Protein AF-A0A6J4IRT7-F1 (afdb_monomer_lite)

Secondary structure (DSSP, 8-state):
---PPPPPHHHHHHHHHHTTT---HHHHHHHHHTSPP--GGGG-EEEE------S-TTTTHHHHTTEEEEEEEETTEEEEEEEEE--SSS-EEEEEB-GGG--HHHHHH-HHHHHSHHHHHHHHHHGGGGB-SS--EE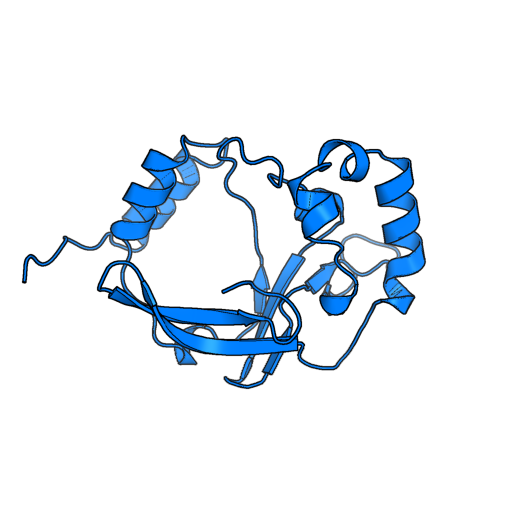EEEEEETTEEEEEEEESSSS--

InterPro domains:
  IPR025568 Domain of unknown function DUF4334 [PF14232] (136-160)
  IPR025951 GXWXG domain [PF14231] (30-85)

Organism: NCBI:txid114050

pLDDT: mean 90.28, std 11.22, range [38.38, 98.38]

Sequence (160 aa):
MTTIPQLSDEAAASWLAEHRSGTAPEEALAFFDGLPTVPAADMLGRWRGSGLPTGSRLDGLLEAYGWYGKEFTGLESVHPLLFRGRGSGRGGEPRPVDPSWIPLGLLRDHSDLARLWPVRTVFGRLRPLLSTNRPAARLRTVEHRGVSTAAMIYDALPII

Radius of gyration: 16.96 Å; chains: 1; bounding box: 43×31×43 Å

Foldseek 3Di:
DDPQAADDPVRLVVVCVVQQVADAPVVVVVSVVRHDFAALVVQAAWDFDADRHHPALCHCLLVLLQWGAWHDNDQAFILGTWGFDDDDDPTDPTFGFACLPPPVVCCRVPVVVSNDPVNSVVCNVCRVVRTDPGGFWGWDFDDDPNDTHIDIGGNNDRGD

Structure (mmCIF, N/CA/C/O backbone):
data_AF-A0A6J4IRT7-F1
#
_entry.id   AF-A0A6J4IRT7-F1
#
loop_
_atom_site.group_PDB
_atom_site.id
_atom_site.type_symbol
_atom_site.label_atom_id
_atom_site.label_alt_id
_atom_site.label_comp_id
_atom_site.label_asym_id
_atom_site.label_entity_id
_atom_site.label_seq_id
_atom_site.pdbx_PDB_ins_code
_atom_site.Cartn_x
_atom_site.Cartn_y
_atom_site.Cartn_z
_atom_site.occupancy
_atom_site.B_iso_or_equiv
_atom_site.auth_seq_id
_atom_site.auth_comp_id
_atom_site.auth_asym_id
_atom_site.auth_atom_id
_atom_site.pdbx_PDB_model_num
ATOM 1 N N . MET A 1 1 ? -20.867 -8.029 21.797 1.00 38.38 1 MET A N 1
ATOM 2 C CA . MET A 1 1 ? -20.273 -7.310 20.652 1.00 38.38 1 MET A CA 1
ATOM 3 C C . MET A 1 1 ? -20.326 -5.834 20.981 1.00 38.38 1 MET A C 1
ATOM 5 O O . MET A 1 1 ? -21.417 -5.289 21.061 1.00 38.38 1 MET A O 1
ATOM 9 N N . THR A 1 2 ? -19.183 -5.229 21.285 1.00 44.62 2 THR A N 1
ATOM 10 C CA . THR A 1 2 ? -19.086 -3.781 21.498 1.00 44.62 2 THR A CA 1
ATOM 11 C C . THR A 1 2 ? -18.912 -3.151 20.124 1.00 44.62 2 THR A C 1
ATOM 13 O O . THR A 1 2 ? -17.882 -3.362 19.490 1.00 44.62 2 THR A O 1
ATOM 16 N N . THR A 1 3 ? -19.933 -2.462 19.621 1.00 54.03 3 THR A N 1
ATOM 17 C CA . THR A 1 3 ? -19.836 -1.719 18.361 1.00 54.03 3 THR A CA 1
ATOM 18 C C . THR A 1 3 ? -18.917 -0.524 18.597 1.00 54.03 3 THR A C 1
ATOM 20 O O . THR A 1 3 ? -19.291 0.402 19.315 1.00 54.03 3 THR A O 1
ATOM 23 N N . ILE A 1 4 ? -17.698 -0.567 18.057 1.00 60.47 4 ILE A N 1
ATOM 24 C CA . ILE A 1 4 ? -16.804 0.594 18.045 1.00 60.47 4 ILE A CA 1
ATOM 25 C C . ILE A 1 4 ? -17.463 1.646 17.140 1.00 60.47 4 ILE A C 1
ATOM 27 O O . ILE A 1 4 ? -17.837 1.307 16.013 1.00 60.47 4 ILE A O 1
ATOM 31 N N . PRO A 1 5 ? -17.687 2.884 17.615 1.00 70.06 5 PRO A N 1
ATOM 32 C CA . PRO A 1 5 ? -18.237 3.938 16.773 1.00 70.06 5 PRO A CA 1
ATOM 33 C C . PRO A 1 5 ? -17.298 4.193 15.590 1.00 70.06 5 PRO A C 1
ATOM 35 O O . PRO A 1 5 ? -16.101 4.402 15.777 1.00 70.06 5 PRO A O 1
ATOM 38 N N . GLN A 1 6 ? -17.853 4.149 14.380 1.00 86.81 6 GLN A N 1
ATOM 39 C CA . GLN A 1 6 ? -17.106 4.364 13.143 1.00 86.81 6 GLN A CA 1
ATOM 40 C C . GLN A 1 6 ? -16.991 5.860 12.841 1.00 86.81 6 GLN A C 1
ATOM 42 O O . GLN A 1 6 ? -17.953 6.615 13.007 1.00 86.81 6 GLN A O 1
ATOM 47 N N . LEU A 1 7 ? -15.817 6.280 12.379 1.00 90.88 7 LEU A N 1
ATOM 48 C CA . LEU A 1 7 ? -15.579 7.630 11.878 1.00 90.88 7 LEU A CA 1
ATOM 49 C C . LEU A 1 7 ? -16.359 7.859 10.577 1.00 90.88 7 LEU A C 1
ATOM 51 O O . LEU A 1 7 ? -16.440 6.975 9.725 1.00 90.88 7 LEU A O 1
ATOM 55 N N . SER A 1 8 ? -16.903 9.066 10.409 1.00 93.81 8 SER A N 1
ATOM 56 C CA . SER A 1 8 ? -17.424 9.509 9.114 1.00 93.81 8 SER A CA 1
ATOM 57 C C . SER A 1 8 ? -16.280 9.824 8.147 1.00 93.81 8 SER A C 1
ATOM 59 O O . SER A 1 8 ? -15.171 10.154 8.574 1.00 93.81 8 SER A O 1
ATOM 61 N N . ASP A 1 9 ? -16.565 9.809 6.844 1.00 92.94 9 ASP A N 1
ATOM 62 C CA . ASP A 1 9 ? -15.588 10.172 5.808 1.00 92.94 9 ASP A CA 1
ATOM 63 C C . ASP A 1 9 ? -15.003 11.579 6.018 1.00 92.94 9 ASP A C 1
ATOM 65 O O . ASP A 1 9 ? -13.811 11.799 5.809 1.00 92.94 9 ASP A O 1
ATOM 69 N N . GLU A 1 10 ? -15.819 12.532 6.477 1.00 96.12 10 GLU A N 1
ATOM 70 C CA . GLU A 1 10 ? -15.386 13.905 6.762 1.00 96.12 10 GLU A CA 1
ATOM 71 C C . GLU A 1 10 ? -14.423 13.968 7.955 1.00 96.12 10 GLU A C 1
ATOM 73 O O . GLU A 1 10 ? -13.380 14.627 7.883 1.00 96.12 10 GLU A O 1
ATOM 78 N N . ALA A 1 11 ? -14.732 13.242 9.033 1.00 96.00 11 ALA A N 1
ATOM 79 C CA . ALA A 1 11 ? -13.859 13.153 10.197 1.00 96.00 11 ALA A CA 1
ATOM 80 C C . ALA A 1 11 ? -12.537 12.462 9.836 1.00 96.00 11 ALA A C 1
ATOM 82 O O . ALA A 1 11 ? -11.464 12.946 10.199 1.00 96.00 11 ALA A O 1
ATOM 83 N N . ALA A 1 12 ? -12.601 11.379 9.056 1.00 95.94 12 ALA A N 1
ATOM 84 C CA . ALA A 1 12 ? -11.423 10.663 8.585 1.00 95.94 12 ALA A CA 1
ATOM 85 C C . ALA A 1 12 ? -10.535 11.532 7.679 1.00 95.94 12 ALA A C 1
ATOM 87 O O . ALA A 1 12 ? -9.312 11.560 7.839 1.00 95.94 12 ALA A O 1
ATOM 88 N N . ALA A 1 13 ? -11.137 12.286 6.755 1.00 95.38 13 ALA A N 1
ATOM 89 C CA . ALA A 1 13 ? -10.415 13.201 5.877 1.00 95.38 13 ALA A CA 1
ATOM 90 C C . ALA A 1 13 ? -9.742 14.344 6.652 1.00 95.38 13 ALA A C 1
ATOM 92 O O . ALA A 1 13 ? -8.597 14.691 6.352 1.00 95.38 13 ALA A O 1
ATOM 93 N N . SER A 1 14 ? -10.431 14.898 7.653 1.00 97.44 14 SER A N 1
ATOM 94 C CA . SER A 1 14 ? -9.910 15.970 8.509 1.00 97.44 14 SER A CA 1
ATOM 95 C C . SER A 1 14 ? -8.726 15.481 9.339 1.00 97.44 14 SER A C 1
ATOM 97 O O . SER A 1 14 ? -7.656 16.087 9.297 1.00 97.44 14 SER A O 1
ATOM 99 N N . TRP A 1 15 ? -8.863 14.314 9.975 1.00 97.69 15 TRP A N 1
ATOM 100 C CA . TRP A 1 15 ? -7.777 13.695 10.732 1.00 97.69 15 TRP A CA 1
ATOM 101 C C . TRP A 1 15 ? -6.543 13.452 9.853 1.00 97.69 15 TRP A C 1
ATOM 103 O O . TRP A 1 15 ? -5.429 13.834 10.213 1.00 97.69 15 TRP A O 1
ATOM 113 N N . LEU A 1 16 ? -6.727 12.902 8.646 1.00 96.31 16 LEU A N 1
ATOM 114 C CA . LEU A 1 16 ? -5.622 12.699 7.705 1.00 96.31 16 LEU A CA 1
ATOM 115 C C . LEU A 1 16 ? -4.967 14.013 7.272 1.00 96.31 16 LEU A C 1
ATOM 117 O O . LEU A 1 16 ? -3.762 14.026 7.028 1.00 96.31 16 LEU A O 1
ATOM 121 N N . ALA A 1 17 ? -5.735 15.096 7.126 1.00 96.00 17 ALA A N 1
ATOM 122 C CA . ALA A 1 17 ? -5.207 16.406 6.762 1.00 96.00 17 ALA A CA 1
ATOM 123 C C . ALA A 1 17 ? -4.314 16.986 7.869 1.00 96.00 17 ALA A C 1
ATOM 125 O O . ALA A 1 17 ? -3.232 17.494 7.567 1.00 96.00 17 ALA A O 1
ATOM 126 N N . GLU A 1 18 ? -4.733 16.852 9.125 1.00 97.44 18 GLU A N 1
ATOM 127 C CA . GLU A 1 18 ? -3.994 17.313 10.305 1.00 97.44 18 GLU A CA 1
ATOM 128 C C . GLU A 1 18 ? -2.699 16.518 10.528 1.00 97.44 18 GLU A C 1
ATOM 130 O O . GLU A 1 18 ? -1.669 17.096 10.868 1.00 97.44 18 GLU A O 1
ATOM 135 N N . HIS A 1 19 ? -2.708 15.213 10.239 1.00 97.31 19 HIS A N 1
ATOM 136 C CA . HIS A 1 19 ? -1.579 14.315 10.511 1.00 97.31 19 HIS A CA 1
ATOM 137 C C . HIS A 1 19 ? -0.657 14.084 9.305 1.00 97.31 19 HIS A C 1
ATOM 139 O O . HIS A 1 19 ? 0.236 13.240 9.367 1.00 97.31 19 HIS A O 1
ATOM 145 N N . ARG A 1 20 ? -0.800 14.826 8.192 1.00 94.06 20 ARG A N 1
ATOM 146 C CA . ARG A 1 20 ? 0.003 14.584 6.967 1.00 94.06 20 ARG A CA 1
ATOM 147 C C . ARG A 1 20 ? 1.517 14.645 7.174 1.00 94.06 20 ARG A C 1
ATOM 149 O O . ARG A 1 20 ? 2.249 14.025 6.404 1.00 94.06 20 ARG A O 1
ATOM 156 N N . SER A 1 21 ? 1.991 15.405 8.160 1.00 94.88 21 SER A N 1
ATOM 157 C CA . SER A 1 21 ? 3.415 15.488 8.510 1.00 94.88 21 SER A CA 1
ATOM 158 C C . SER A 1 21 ? 3.928 14.284 9.304 1.00 94.88 21 SER A C 1
ATOM 160 O O . SER A 1 21 ? 5.140 14.123 9.425 1.00 94.88 21 SER A O 1
ATOM 162 N N . GLY A 1 22 ? 3.030 13.446 9.816 1.00 96.69 22 GLY A N 1
ATOM 163 C CA . GLY A 1 22 ? 3.326 12.247 10.586 1.00 96.69 22 GLY A CA 1
ATOM 164 C C . GLY A 1 22 ? 2.581 12.187 11.917 1.00 96.69 22 GLY A C 1
ATOM 165 O O . GLY A 1 22 ? 2.065 13.190 12.402 1.00 96.69 22 GLY A O 1
ATOM 166 N N . THR A 1 23 ? 2.543 10.991 12.497 1.00 97.88 23 THR A N 1
ATOM 167 C CA . THR A 1 23 ? 1.878 10.659 13.768 1.00 97.88 23 THR A CA 1
ATOM 168 C C . THR A 1 23 ? 2.591 9.471 14.426 1.00 97.88 23 THR A C 1
ATOM 170 O O . THR A 1 23 ? 3.396 8.799 13.779 1.00 97.88 23 THR A O 1
ATOM 173 N N . ALA A 1 24 ? 2.336 9.193 15.703 1.00 97.44 24 ALA A N 1
ATOM 174 C CA . ALA A 1 24 ? 2.860 7.986 16.338 1.00 97.44 24 ALA A CA 1
ATOM 175 C C . ALA A 1 24 ? 2.197 6.718 15.746 1.00 97.44 24 ALA A C 1
ATOM 177 O O . ALA A 1 24 ? 1.018 6.759 15.381 1.00 97.44 24 ALA A O 1
ATOM 178 N N . PRO A 1 25 ? 2.901 5.570 15.663 1.00 97.12 25 PRO A N 1
ATOM 179 C CA . PRO A 1 25 ? 2.316 4.318 15.176 1.00 97.12 25 PRO A CA 1
ATOM 180 C C . PRO A 1 25 ? 1.024 3.916 15.895 1.00 97.12 25 PRO A C 1
ATOM 182 O O . PRO A 1 25 ? 0.083 3.441 15.265 1.00 97.12 25 PRO A O 1
ATOM 185 N N . GLU A 1 26 ? 0.969 4.113 17.210 1.00 96.75 26 GLU A N 1
ATOM 186 C CA . GLU A 1 26 ? -0.177 3.759 18.046 1.00 96.75 26 GLU A CA 1
ATOM 187 C C . GLU A 1 26 ? -1.401 4.613 17.709 1.00 96.75 26 GLU A C 1
ATOM 189 O O . GLU A 1 26 ? -2.522 4.110 17.679 1.00 96.75 26 GLU A O 1
ATOM 194 N N . GLU A 1 27 ? -1.182 5.890 17.403 1.00 97.31 27 GLU A N 1
ATOM 195 C CA . GLU A 1 27 ? -2.232 6.833 17.032 1.00 97.31 27 GLU A CA 1
ATOM 196 C C . GLU A 1 27 ? -2.754 6.554 15.612 1.00 97.31 27 GLU A C 1
ATOM 198 O O . GLU A 1 27 ? -3.965 6.513 15.400 1.00 97.31 27 GLU A O 1
ATOM 203 N N . ALA A 1 28 ? -1.866 6.230 14.663 1.00 97.12 28 ALA A N 1
ATOM 204 C CA . ALA A 1 28 ? -2.263 5.767 13.331 1.00 97.12 28 ALA A CA 1
ATOM 205 C C . ALA A 1 28 ? -3.095 4.475 13.380 1.00 97.12 28 ALA A C 1
ATOM 207 O O . ALA A 1 28 ? -4.066 4.333 12.635 1.00 97.12 28 ALA A O 1
ATOM 208 N N . LEU A 1 29 ? -2.728 3.531 14.253 1.00 95.56 29 LEU A N 1
ATOM 209 C CA . LEU A 1 29 ? -3.479 2.289 14.439 1.00 95.56 29 LEU A CA 1
ATOM 210 C C . LEU A 1 29 ? -4.833 2.535 15.112 1.00 95.56 29 LEU A C 1
ATOM 212 O O . LEU A 1 29 ? -5.823 1.960 14.674 1.00 95.56 29 LEU A O 1
ATOM 216 N N . ALA A 1 30 ? -4.899 3.407 16.121 1.00 95.56 30 ALA A N 1
ATOM 217 C CA . ALA A 1 30 ? -6.164 3.779 16.754 1.00 95.56 30 ALA A CA 1
ATOM 218 C C . ALA A 1 30 ? -7.118 4.465 15.762 1.00 95.56 30 ALA A C 1
ATOM 220 O O . ALA A 1 30 ? -8.312 4.172 15.751 1.00 95.56 30 ALA A O 1
ATOM 221 N N . PHE A 1 31 ? -6.586 5.330 14.893 1.00 96.50 31 PHE A N 1
ATOM 222 C CA . PHE A 1 31 ? -7.340 5.916 13.788 1.00 96.50 31 PHE A CA 1
ATOM 223 C C . PHE A 1 31 ? -7.862 4.843 12.824 1.00 96.50 31 PHE A C 1
ATOM 225 O O . PHE A 1 31 ? -9.053 4.826 12.520 1.00 96.50 31 PHE A O 1
ATOM 232 N N . PHE A 1 32 ? -6.994 3.925 12.382 1.00 95.44 32 PHE A N 1
ATOM 233 C CA . PHE A 1 32 ? -7.363 2.826 11.486 1.00 95.44 32 PHE A CA 1
ATOM 234 C C . PHE A 1 32 ? -8.467 1.935 12.074 1.00 95.44 32 PHE A C 1
ATOM 236 O O . PHE A 1 32 ? -9.429 1.620 11.376 1.00 95.44 32 PHE A O 1
ATOM 243 N N . ASP A 1 33 ? -8.367 1.584 13.358 1.00 95.38 33 ASP A N 1
ATOM 244 C CA . ASP A 1 33 ? -9.351 0.752 14.062 1.00 95.38 33 ASP A CA 1
ATOM 245 C C . ASP A 1 33 ? -10.733 1.439 14.188 1.00 9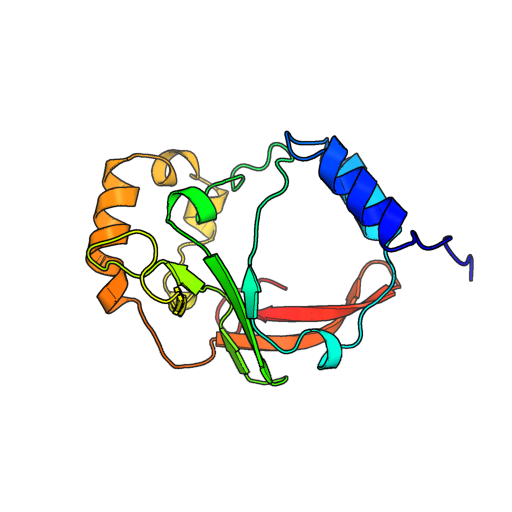5.38 33 ASP A C 1
ATOM 247 O O . ASP A 1 33 ? -11.738 0.768 14.423 1.00 95.38 33 ASP A O 1
ATOM 251 N N . GLY A 1 34 ? -10.803 2.766 14.014 1.00 94.62 34 GLY A N 1
ATOM 252 C CA . GLY A 1 34 ? -12.044 3.546 13.999 1.00 94.62 34 GLY A CA 1
ATOM 253 C C . GLY A 1 34 ? -12.715 3.676 12.625 1.00 94.62 34 GLY A C 1
ATOM 254 O O . GLY A 1 34 ? -13.784 4.282 12.534 1.00 94.62 34 GLY A O 1
ATOM 255 N N . LEU A 1 35 ? -12.119 3.156 11.548 1.00 95.56 35 LEU A N 1
ATOM 256 C CA . LEU A 1 35 ? -12.659 3.287 10.189 1.00 95.56 35 LEU A CA 1
ATOM 257 C C . LEU A 1 35 ? -13.726 2.222 9.868 1.00 95.56 35 LEU A C 1
ATOM 259 O O . LEU A 1 35 ? -13.685 1.107 10.397 1.00 95.56 35 LEU A O 1
ATOM 263 N N . PRO A 1 36 ? -14.685 2.526 8.971 1.00 94.44 36 PRO A N 1
ATOM 264 C CA . PRO A 1 36 ? -15.621 1.528 8.477 1.00 94.44 36 PRO A CA 1
ATOM 265 C C . PRO A 1 36 ? -14.928 0.457 7.624 1.00 94.44 36 PRO A C 1
ATOM 267 O O . PRO A 1 36 ? -13.905 0.688 6.980 1.00 94.44 36 PRO A O 1
ATOM 270 N N . THR A 1 37 ? -15.519 -0.737 7.588 1.00 95.25 37 THR A N 1
ATOM 271 C CA . THR A 1 37 ? -15.062 -1.827 6.717 1.00 95.25 37 THR A CA 1
ATOM 272 C C . THR A 1 37 ? -15.464 -1.583 5.275 1.00 95.25 37 THR A C 1
ATOM 274 O O . THR A 1 37 ? -16.551 -1.066 5.020 1.00 95.25 37 THR A O 1
ATOM 277 N N . VAL A 1 38 ? -14.656 -2.071 4.336 1.00 95.69 38 VAL A N 1
ATOM 278 C CA . VAL A 1 38 ? -14.912 -1.912 2.903 1.00 95.69 38 VAL A CA 1
ATOM 279 C C . VAL A 1 38 ? -15.062 -3.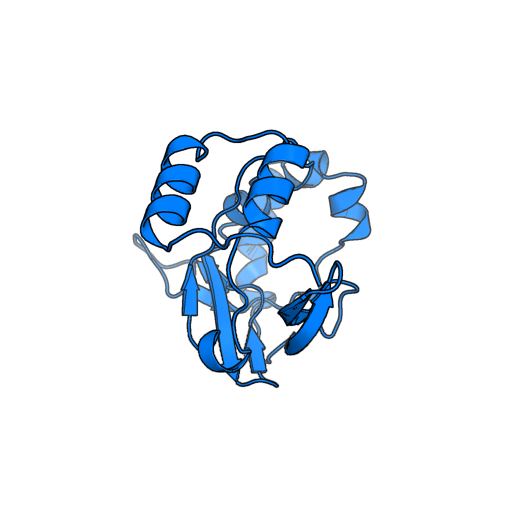289 2.243 1.00 95.69 38 VAL A C 1
ATOM 281 O O . VAL A 1 38 ? -14.211 -4.160 2.452 1.00 95.69 38 VAL A O 1
ATOM 284 N N . PRO A 1 39 ? -16.123 -3.531 1.451 1.00 96.69 39 PRO A N 1
ATOM 285 C CA . PRO A 1 39 ? -16.241 -4.709 0.595 1.00 96.69 39 PRO A CA 1
ATOM 286 C C . PRO A 1 39 ? -15.125 -4.784 -0.454 1.00 96.69 39 PRO A C 1
ATOM 288 O O . PRO A 1 39 ? -14.710 -3.779 -1.022 1.00 96.69 39 PRO A O 1
ATOM 291 N N . ALA A 1 40 ? -14.674 -5.992 -0.805 1.00 97.19 40 ALA A N 1
ATOM 292 C CA . ALA A 1 40 ? -13.599 -6.160 -1.791 1.00 97.19 40 ALA A CA 1
ATOM 293 C C . ALA A 1 40 ? -13.940 -5.585 -3.181 1.00 97.19 40 ALA A C 1
ATOM 295 O O . ALA A 1 40 ? -13.047 -5.124 -3.888 1.00 97.19 40 ALA A O 1
ATOM 296 N N . ALA A 1 41 ? -15.218 -5.587 -3.569 1.00 96.06 41 ALA A N 1
ATOM 297 C CA . ALA A 1 41 ? -15.671 -5.021 -4.840 1.00 96.06 41 ALA A CA 1
ATOM 298 C C . ALA A 1 41 ? -15.544 -3.487 -4.899 1.00 96.06 41 ALA A C 1
ATOM 300 O O . ALA A 1 41 ? -15.328 -2.937 -5.976 1.00 96.06 41 ALA A O 1
ATOM 301 N N . ASP A 1 42 ? -15.599 -2.807 -3.754 1.00 97.00 42 ASP A N 1
ATOM 302 C CA . ASP A 1 42 ? -15.547 -1.341 -3.685 1.00 97.00 42 ASP A CA 1
ATOM 303 C C . ASP A 1 42 ? -14.107 -0.815 -3.829 1.00 97.00 42 ASP A C 1
ATOM 305 O O . ASP A 1 42 ? -13.882 0.364 -4.087 1.00 97.00 42 ASP A O 1
ATOM 309 N N . MET A 1 43 ? -13.113 -1.705 -3.731 1.00 97.81 43 MET A N 1
ATOM 310 C CA . MET A 1 43 ? -11.698 -1.387 -3.946 1.00 97.81 43 MET A CA 1
ATOM 311 C C . MET A 1 43 ? -11.310 -1.306 -5.429 1.00 97.81 43 MET A C 1
ATOM 313 O O . MET A 1 43 ? -10.182 -0.912 -5.742 1.00 97.81 43 MET A O 1
ATOM 317 N N . LEU A 1 44 ? -12.197 -1.697 -6.351 1.00 98.25 44 LEU A N 1
ATOM 318 C CA . LEU A 1 44 ? -11.893 -1.717 -7.781 1.00 98.25 44 LEU A CA 1
ATOM 319 C C . LEU A 1 44 ? -11.569 -0.316 -8.312 1.00 98.25 44 LEU A C 1
ATOM 321 O O . LEU A 1 44 ? -12.190 0.681 -7.954 1.00 98.25 44 LEU A O 1
ATOM 325 N N . GLY A 1 45 ? -10.582 -0.254 -9.202 1.00 97.75 45 GLY A N 1
ATOM 326 C CA . GLY A 1 45 ? -10.109 0.982 -9.809 1.00 97.75 45 GLY A CA 1
ATOM 327 C C . GLY A 1 45 ? -8.652 1.299 -9.495 1.00 97.75 45 GLY A C 1
ATOM 328 O O . GLY A 1 45 ? -7.882 0.483 -8.977 1.00 97.75 45 GLY A O 1
ATOM 329 N N . ARG A 1 46 ? -8.251 2.512 -9.872 1.00 97.56 46 ARG A N 1
ATOM 330 C CA . ARG A 1 46 ? -6.879 3.000 -9.752 1.00 97.56 46 ARG A CA 1
ATOM 331 C C . ARG A 1 46 ? -6.778 4.006 -8.619 1.00 97.56 46 ARG A C 1
ATOM 333 O O . ARG A 1 46 ? -7.403 5.061 -8.657 1.00 97.56 46 ARG A O 1
ATOM 340 N N . TRP A 1 47 ? -5.905 3.710 -7.666 1.00 97.31 47 TRP A N 1
ATOM 341 C CA . TRP A 1 47 ? -5.741 4.493 -6.450 1.00 97.31 47 TRP A CA 1
ATOM 342 C C . TRP A 1 47 ? -4.355 5.104 -6.403 1.00 97.31 47 TRP A C 1
ATOM 344 O O . TRP A 1 47 ? -3.343 4.409 -6.539 1.00 97.31 47 TRP A O 1
ATOM 354 N N . ARG A 1 48 ? -4.299 6.417 -6.183 1.00 96.12 48 ARG A N 1
ATOM 355 C CA . ARG A 1 48 ? -3.049 7.108 -5.883 1.00 96.12 48 ARG A CA 1
ATOM 356 C C . ARG A 1 48 ? -2.738 6.932 -4.400 1.00 96.12 48 ARG A C 1
ATOM 358 O O . ARG A 1 48 ? -3.546 7.301 -3.557 1.00 96.12 48 ARG A O 1
ATOM 365 N N . GLY A 1 49 ? -1.557 6.405 -4.103 1.00 94.31 49 GLY A N 1
ATOM 366 C CA . GLY A 1 49 ? -1.101 6.179 -2.738 1.00 94.31 49 GLY A CA 1
ATOM 367 C C . GLY A 1 49 ? -0.229 7.310 -2.197 1.00 94.31 49 GLY A C 1
ATOM 368 O O . GLY A 1 49 ? 0.387 8.071 -2.952 1.00 94.31 49 GLY A O 1
ATOM 369 N N . SER A 1 50 ? -0.166 7.377 -0.872 1.00 93.56 50 SER A N 1
ATOM 370 C CA . SER A 1 50 ? 0.806 8.149 -0.100 1.00 93.56 50 SER A CA 1
ATOM 371 C C . SER A 1 50 ? 1.016 7.478 1.252 1.00 93.56 50 SER A C 1
ATOM 373 O O . SER A 1 50 ? 0.048 7.002 1.841 1.00 93.56 50 SER A O 1
ATOM 375 N N . GLY A 1 51 ? 2.244 7.475 1.753 1.00 93.19 51 GLY A N 1
ATOM 376 C CA . GLY A 1 51 ? 2.557 7.100 3.123 1.00 93.19 51 GLY A CA 1
ATOM 377 C C . GLY A 1 51 ? 2.145 8.182 4.120 1.00 93.19 51 GLY A C 1
ATOM 378 O O . GLY A 1 51 ? 2.243 9.377 3.834 1.00 93.19 51 GLY A O 1
ATOM 379 N N . LEU A 1 52 ? 1.705 7.739 5.294 1.00 95.50 52 LEU A N 1
ATOM 380 C CA . LEU A 1 52 ? 1.587 8.544 6.503 1.00 95.50 52 LEU A CA 1
ATOM 381 C C . LEU A 1 52 ? 2.840 8.258 7.342 1.00 95.50 52 LEU A C 1
ATOM 383 O O . LEU A 1 52 ? 3.024 7.101 7.714 1.00 95.50 52 LEU A O 1
ATOM 387 N N . PRO A 1 53 ? 3.730 9.234 7.589 1.00 96.69 53 PRO A N 1
ATOM 388 C CA . PRO A 1 53 ? 4.941 8.974 8.360 1.00 96.69 53 PRO A CA 1
ATOM 389 C C . PRO A 1 53 ? 4.604 8.535 9.790 1.00 96.69 53 PRO A C 1
ATOM 391 O O . PRO A 1 53 ? 3.894 9.246 10.498 1.00 96.69 53 PRO A O 1
ATOM 394 N N . THR A 1 54 ? 5.134 7.392 10.222 1.00 96.69 54 THR A N 1
ATOM 395 C CA . THR A 1 54 ? 4.979 6.883 11.596 1.00 96.69 54 THR A CA 1
ATOM 396 C C . THR A 1 54 ? 6.313 6.614 12.292 1.00 96.69 54 THR A C 1
ATOM 398 O O . THR A 1 54 ? 6.357 6.014 13.361 1.00 96.69 54 THR A O 1
ATOM 401 N N . GLY A 1 55 ? 7.431 6.997 11.670 1.00 93.75 55 GLY A N 1
ATOM 402 C CA . GLY A 1 55 ? 8.777 6.652 12.132 1.00 93.75 55 GLY A CA 1
ATOM 403 C C . GLY A 1 55 ? 9.236 5.263 11.676 1.00 93.75 55 GLY A C 1
ATOM 404 O O . GLY A 1 55 ? 10.259 4.763 12.145 1.00 93.75 55 GLY A O 1
ATOM 405 N N . SER A 1 56 ? 8.510 4.629 10.750 1.00 92.00 56 SER A N 1
ATOM 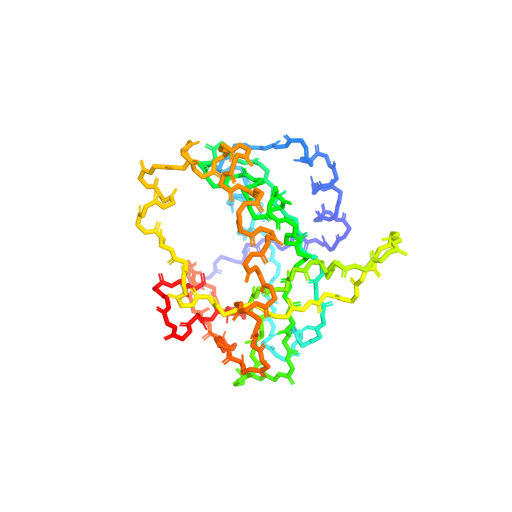406 C CA . SER A 1 56 ? 8.925 3.359 10.161 1.00 92.00 56 SER A CA 1
ATOM 407 C C . SER A 1 56 ? 10.143 3.556 9.261 1.00 92.00 56 SER A C 1
ATOM 409 O O . SER A 1 56 ? 10.269 4.522 8.507 1.00 92.00 56 SER A O 1
ATOM 411 N N . ARG A 1 57 ? 11.031 2.560 9.255 1.00 90.06 57 ARG A N 1
ATOM 412 C CA . ARG A 1 57 ? 12.199 2.514 8.362 1.00 90.06 57 ARG A CA 1
ATOM 413 C C . ARG A 1 57 ? 11.837 2.601 6.881 1.00 90.06 57 ARG A C 1
ATOM 415 O O . ARG A 1 57 ? 12.663 3.036 6.077 1.00 90.06 57 ARG A O 1
ATOM 422 N N . LEU A 1 58 ? 10.618 2.207 6.519 1.00 90.56 58 LEU A N 1
ATOM 423 C CA . LEU A 1 58 ? 10.126 2.215 5.142 1.00 90.56 58 LEU A CA 1
ATOM 424 C C . LEU A 1 58 ? 9.420 3.523 4.752 1.00 90.56 58 LEU A C 1
ATOM 426 O O . LEU A 1 58 ? 9.075 3.686 3.581 1.00 90.56 58 LEU A O 1
ATOM 430 N N . ASP A 1 59 ? 9.255 4.470 5.681 1.00 93.44 59 ASP A N 1
ATOM 431 C CA . ASP A 1 59 ? 8.521 5.714 5.431 1.00 93.44 59 ASP A CA 1
ATOM 432 C C . ASP A 1 59 ? 9.121 6.512 4.272 1.00 93.44 59 ASP A C 1
ATOM 434 O O . ASP A 1 59 ? 10.332 6.766 4.204 1.00 93.44 59 ASP A O 1
ATOM 438 N N . GLY A 1 60 ? 8.261 6.899 3.330 1.00 91.38 60 GLY A N 1
ATOM 439 C CA . GLY A 1 60 ? 8.635 7.676 2.149 1.00 91.38 60 GLY A CA 1
ATOM 440 C C . GLY A 1 60 ? 9.514 6.928 1.140 1.00 91.38 60 GLY A C 1
ATOM 441 O O . GLY A 1 60 ? 9.947 7.529 0.153 1.00 91.38 60 GLY A O 1
ATOM 442 N N . LEU A 1 61 ? 9.840 5.649 1.378 1.00 91.88 61 LEU A N 1
ATOM 443 C CA . LEU A 1 61 ? 10.770 4.911 0.530 1.00 91.88 61 LEU A CA 1
ATOM 444 C C . LEU A 1 61 ? 10.170 4.710 -0.862 1.00 91.88 61 LEU A C 1
ATOM 446 O O . LEU A 1 61 ? 10.772 5.122 -1.847 1.00 91.88 61 LEU A O 1
ATOM 450 N N . LEU A 1 62 ? 8.967 4.148 -0.969 1.00 92.31 62 LEU A N 1
ATOM 451 C CA . LEU A 1 62 ? 8.324 3.904 -2.264 1.00 92.31 62 LEU A CA 1
ATOM 452 C C . LEU A 1 62 ? 8.138 5.203 -3.067 1.00 92.31 62 LEU A C 1
ATOM 454 O O . LEU A 1 62 ? 8.429 5.251 -4.267 1.00 92.31 62 LEU A O 1
ATOM 458 N N . GLU A 1 63 ? 7.727 6.285 -2.410 1.00 92.50 63 GLU A N 1
ATOM 459 C CA . GLU A 1 63 ? 7.577 7.618 -2.995 1.00 92.50 63 GLU A CA 1
ATOM 460 C C . GLU A 1 63 ? 8.902 8.142 -3.546 1.00 92.50 63 GLU A C 1
ATOM 462 O O . GLU A 1 63 ? 8.943 8.673 -4.660 1.00 92.50 63 GLU A O 1
ATOM 467 N N . ALA A 1 64 ? 10.000 7.933 -2.814 1.00 90.31 64 ALA A N 1
ATOM 468 C CA . ALA A 1 64 ? 11.342 8.314 -3.236 1.00 90.31 64 ALA A CA 1
ATOM 469 C C . ALA A 1 64 ? 11.800 7.579 -4.510 1.00 90.31 64 ALA A C 1
ATOM 471 O O . ALA A 1 64 ? 12.639 8.112 -5.249 1.00 90.31 64 ALA A O 1
ATOM 472 N N . TYR A 1 65 ? 11.234 6.401 -4.790 1.00 89.56 65 TYR A N 1
ATOM 473 C CA . TYR A 1 65 ? 11.422 5.630 -6.026 1.00 89.56 65 TYR A CA 1
ATOM 474 C C . TYR A 1 65 ? 10.373 5.937 -7.112 1.00 89.56 65 TYR A C 1
ATOM 476 O O . TYR A 1 65 ? 10.401 5.350 -8.196 1.00 89.56 65 TYR A O 1
ATOM 484 N N . GLY A 1 66 ? 9.472 6.893 -6.869 1.00 90.88 66 GLY A N 1
ATOM 485 C CA . GLY A 1 66 ? 8.476 7.345 -7.838 1.00 90.88 66 GLY A CA 1
ATOM 486 C C . GLY A 1 66 ? 7.206 6.499 -7.867 1.00 90.88 66 GLY A C 1
ATOM 487 O O . GLY A 1 66 ? 6.504 6.504 -8.886 1.00 90.88 66 GLY A O 1
ATOM 488 N N . TRP A 1 67 ? 6.911 5.782 -6.780 1.00 94.25 67 TRP A N 1
ATOM 489 C CA . TRP A 1 67 ? 5.645 5.079 -6.614 1.00 94.25 67 TRP A CA 1
ATOM 490 C C . TRP A 1 67 ? 4.469 6.049 -6.786 1.00 94.25 67 TRP A C 1
ATOM 492 O O . TRP A 1 67 ? 4.507 7.223 -6.397 1.00 94.25 67 TRP A O 1
ATOM 502 N N . TYR A 1 68 ? 3.451 5.563 -7.484 1.00 95.38 68 TYR A N 1
ATOM 503 C CA . TYR A 1 68 ? 2.203 6.261 -7.751 1.00 95.38 68 TYR A CA 1
ATOM 504 C C . TYR A 1 68 ? 1.083 5.716 -6.869 1.00 95.38 68 TYR A C 1
ATOM 506 O O . TYR A 1 68 ? 0.304 6.503 -6.339 1.00 95.38 68 TYR A O 1
ATOM 514 N N . GLY A 1 69 ? 0.981 4.391 -6.745 1.00 96.56 69 GLY A N 1
ATOM 515 C CA . GLY A 1 69 ? -0.159 3.756 -6.100 1.00 96.56 69 GLY A CA 1
ATOM 516 C C . GLY A 1 69 ? -0.402 2.330 -6.578 1.00 96.56 69 GLY A C 1
ATOM 517 O O . GLY A 1 69 ? 0.547 1.582 -6.835 1.00 96.56 69 GLY A O 1
ATOM 518 N N . LYS A 1 70 ? -1.676 1.961 -6.682 1.00 97.94 70 LYS A N 1
ATOM 519 C CA . LYS A 1 70 ? -2.145 0.598 -6.956 1.00 97.94 70 LYS A CA 1
ATOM 520 C C . LYS A 1 70 ? -3.285 0.625 -7.964 1.00 97.94 70 LYS A C 1
ATOM 522 O O . LYS A 1 70 ? -3.948 1.649 -8.127 1.00 97.94 70 LYS A O 1
ATOM 527 N N . GLU A 1 71 ? -3.522 -0.496 -8.620 1.00 98.06 71 GLU A N 1
ATOM 528 C CA . GLU A 1 71 ? -4.692 -0.673 -9.473 1.00 98.06 71 GLU A CA 1
ATOM 529 C C . GLU A 1 71 ? -5.295 -2.058 -9.277 1.00 98.06 71 GLU A C 1
ATOM 531 O O . GLU A 1 71 ? -4.588 -3.062 -9.313 1.00 98.06 71 GLU A O 1
ATOM 536 N N . PHE A 1 72 ? -6.607 -2.085 -9.072 1.00 98.25 72 PHE A N 1
ATOM 537 C CA . PHE A 1 72 ? -7.409 -3.274 -8.829 1.00 98.25 72 PHE A CA 1
ATOM 538 C C . PHE A 1 72 ? -8.377 -3.420 -10.004 1.00 98.25 72 PHE A C 1
ATOM 540 O O . PHE A 1 72 ? -9.399 -2.738 -10.062 1.00 98.25 72 PHE A O 1
ATOM 547 N N . THR A 1 73 ? -8.035 -4.261 -10.980 1.00 97.88 73 THR A N 1
ATOM 548 C CA . THR A 1 73 ? -8.877 -4.497 -12.167 1.00 97.88 73 THR A CA 1
ATOM 549 C C . THR A 1 73 ? -9.875 -5.634 -11.954 1.00 97.88 73 THR A C 1
ATOM 551 O O . THR A 1 73 ? -10.831 -5.765 -12.713 1.00 97.88 73 THR A O 1
ATOM 554 N N . GLY A 1 74 ? -9.688 -6.431 -10.901 1.00 98.00 74 GLY A N 1
ATOM 555 C CA . GLY A 1 74 ? -10.614 -7.465 -10.456 1.00 98.00 74 GLY A CA 1
ATOM 556 C C . GLY A 1 74 ? -10.167 -8.090 -9.136 1.00 98.00 74 GLY A C 1
ATOM 557 O O . GLY A 1 74 ? -9.080 -7.801 -8.633 1.00 98.00 74 GLY A O 1
ATOM 558 N N . LEU A 1 75 ? -10.979 -8.997 -8.588 1.00 98.19 75 LEU A N 1
ATOM 559 C CA . LEU A 1 75 ? -10.653 -9.681 -7.328 1.00 98.19 75 LEU A CA 1
ATOM 560 C C . LEU A 1 75 ? -9.418 -10.590 -7.445 1.00 98.19 75 LEU A C 1
ATOM 562 O O . LEU A 1 75 ? -8.647 -10.716 -6.498 1.00 98.19 75 LEU A O 1
ATOM 566 N N . GLU A 1 76 ? -9.191 -11.168 -8.626 1.00 98.19 76 GLU A N 1
ATOM 567 C CA . GLU A 1 76 ? -8.008 -11.984 -8.938 1.00 98.19 76 GLU A CA 1
ATOM 568 C C . GLU A 1 76 ? -6.926 -11.199 -9.698 1.00 98.19 76 GLU A C 1
ATOM 570 O O . GLU A 1 76 ? -5.986 -11.784 -10.230 1.00 98.19 76 GLU A O 1
ATOM 575 N N . SER A 1 77 ? -7.086 -9.883 -9.860 1.00 97.94 77 SER A N 1
ATOM 576 C CA . SER A 1 77 ? -6.241 -9.093 -10.757 1.00 97.94 77 SER A CA 1
ATOM 577 C C . SER A 1 77 ? -5.912 -7.736 -10.158 1.00 97.94 77 SER A C 1
ATOM 579 O O . SER A 1 77 ? -6.621 -6.748 -10.350 1.00 97.94 77 SER A O 1
ATOM 581 N N . VAL A 1 78 ? -4.802 -7.698 -9.422 1.00 98.19 78 VAL A N 1
ATOM 582 C CA . VAL A 1 78 ? -4.273 -6.478 -8.817 1.00 98.19 78 VAL A CA 1
ATOM 583 C C . VAL A 1 78 ? -2.843 -6.214 -9.283 1.00 98.19 78 VAL A C 1
ATOM 585 O O 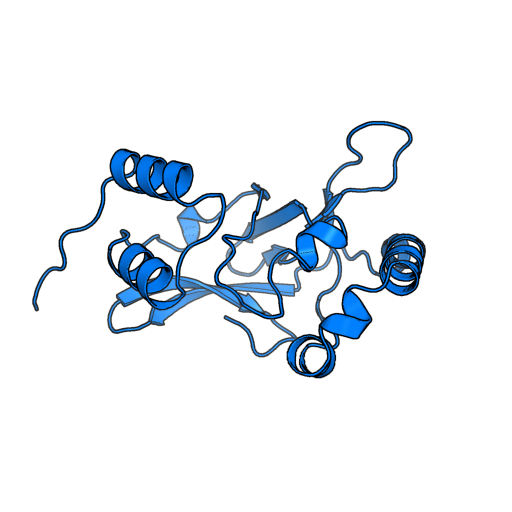. VAL A 1 78 ? -1.982 -7.098 -9.281 1.00 98.19 78 VAL A O 1
ATOM 588 N N . HIS A 1 79 ? -2.578 -4.961 -9.640 1.00 97.88 79 HIS A N 1
ATOM 589 C CA . HIS A 1 79 ? -1.251 -4.396 -9.840 1.00 97.88 79 HIS A CA 1
ATOM 590 C C . HIS A 1 79 ? -0.851 -3.623 -8.572 1.00 97.88 79 HIS A C 1
ATOM 592 O O . HIS A 1 79 ? -1.211 -2.451 -8.411 1.00 97.88 79 HIS A O 1
ATOM 598 N N . PRO A 1 80 ? -0.105 -4.250 -7.644 1.00 97.06 80 PRO A N 1
ATOM 599 C CA . PRO A 1 80 ? 0.111 -3.693 -6.309 1.00 97.06 80 PRO A CA 1
ATOM 600 C C . PRO A 1 80 ? 1.086 -2.509 -6.286 1.00 97.06 80 PRO A C 1
ATOM 602 O O . PRO A 1 80 ? 1.185 -1.812 -5.271 1.00 97.06 80 PRO A O 1
ATOM 605 N N . LEU A 1 81 ? 1.827 -2.301 -7.379 1.00 96.00 81 LEU A N 1
ATOM 606 C CA . LEU A 1 81 ? 2.890 -1.315 -7.492 1.00 96.00 81 LEU A CA 1
ATOM 607 C C . LEU A 1 81 ? 2.871 -0.635 -8.857 1.00 96.00 81 LEU A C 1
ATOM 609 O O . LEU A 1 81 ? 3.500 -1.077 -9.818 1.00 96.00 81 LEU A O 1
ATOM 613 N N . LEU A 1 82 ? 2.180 0.495 -8.920 1.00 95.62 82 LEU A N 1
ATOM 614 C CA . LEU A 1 82 ? 2.276 1.428 -10.028 1.00 95.62 82 LEU A CA 1
ATOM 615 C C . LEU A 1 82 ? 3.345 2.468 -9.728 1.00 95.62 82 LEU A C 1
ATOM 617 O O . LEU A 1 82 ? 3.376 3.050 -8.646 1.00 95.62 82 LEU A O 1
ATOM 621 N N . PHE A 1 83 ? 4.177 2.775 -10.711 1.00 92.88 83 PHE A N 1
ATOM 622 C CA . PHE A 1 83 ? 5.191 3.821 -10.609 1.00 92.88 83 PHE A CA 1
ATOM 623 C C . PHE A 1 83 ? 5.053 4.804 -11.782 1.00 92.88 83 PHE A C 1
ATOM 625 O O . PHE A 1 83 ? 4.614 4.430 -12.868 1.00 92.88 83 PHE A O 1
ATOM 632 N N . ARG A 1 84 ? 5.462 6.065 -11.622 1.00 89.25 84 ARG A N 1
ATOM 633 C CA . ARG A 1 84 ? 5.322 7.100 -12.675 1.00 89.25 84 ARG A CA 1
ATOM 634 C C . ARG A 1 84 ? 6.252 6.859 -13.862 1.00 89.25 84 ARG A C 1
ATOM 636 O O . ARG A 1 84 ? 7.456 6.805 -13.651 1.00 89.25 84 ARG A O 1
ATOM 643 N N . GLY A 1 85 ? 5.761 6.707 -15.093 1.00 76.88 85 GLY A N 1
ATOM 644 C CA . GLY A 1 85 ? 6.617 6.481 -16.272 1.00 76.88 85 GLY A CA 1
ATOM 645 C C . GLY A 1 85 ? 7.665 7.586 -16.514 1.00 76.88 85 GLY A C 1
ATOM 646 O O . GLY A 1 85 ? 7.458 8.739 -16.135 1.00 76.88 85 GLY A O 1
ATOM 647 N N . ARG A 1 86 ? 8.793 7.247 -17.164 1.00 66.31 86 ARG A N 1
ATOM 648 C CA . ARG A 1 86 ? 9.742 8.246 -17.695 1.00 66.31 86 ARG A CA 1
ATOM 649 C C . ARG A 1 86 ? 9.255 8.681 -19.079 1.00 66.31 86 ARG A C 1
ATOM 651 O O . ARG A 1 86 ? 9.409 7.936 -20.038 1.00 66.31 86 ARG A O 1
ATOM 658 N N . GLY A 1 87 ? 8.655 9.863 -19.156 1.00 57.06 87 GLY A N 1
ATOM 659 C CA . GLY A 1 87 ? 8.320 10.570 -20.394 1.00 57.06 87 GLY A CA 1
ATOM 660 C C . GLY A 1 87 ? 8.752 12.030 -20.265 1.00 57.06 87 GLY A C 1
ATOM 661 O O . GLY A 1 87 ? 8.848 12.540 -19.148 1.00 57.06 87 GLY A O 1
ATOM 662 N N . SER A 1 88 ? 9.078 12.683 -21.379 1.00 42.88 88 SER A N 1
ATOM 663 C CA . SER A 1 88 ? 9.535 14.076 -21.447 1.00 42.88 88 SER A CA 1
ATOM 664 C C . SER A 1 88 ? 8.416 15.051 -21.045 1.00 42.88 88 SER A C 1
ATOM 666 O O . SER A 1 88 ? 7.713 15.585 -21.895 1.00 42.88 88 SER A O 1
ATOM 668 N N . GLY A 1 89 ? 8.216 15.242 -19.738 1.00 55.25 89 GLY A N 1
ATOM 669 C CA . GLY A 1 89 ? 7.236 16.166 -19.159 1.00 55.25 89 GLY A CA 1
ATOM 670 C C . GLY A 1 89 ? 6.745 15.739 -17.769 1.00 55.25 89 GLY A C 1
ATOM 671 O O . GLY A 1 89 ? 7.090 14.666 -17.268 1.00 55.25 89 GLY A O 1
ATOM 672 N N . ARG A 1 90 ? 5.914 16.573 -17.122 1.00 50.12 90 ARG A N 1
ATOM 673 C CA . ARG A 1 90 ? 5.181 16.186 -15.901 1.00 50.12 90 ARG A CA 1
ATOM 674 C C . ARG A 1 90 ? 4.149 15.102 -16.252 1.00 50.12 90 ARG A C 1
ATOM 676 O O . ARG A 1 90 ? 3.034 15.426 -16.630 1.00 50.12 90 ARG A O 1
ATOM 683 N N . GLY A 1 91 ? 4.501 13.831 -16.058 1.00 58.56 91 GLY A N 1
ATOM 684 C CA . GLY A 1 91 ? 3.522 12.748 -15.887 1.00 58.56 91 GLY A CA 1
ATOM 685 C C . GLY A 1 91 ? 3.405 11.761 -17.046 1.00 58.56 91 GLY A C 1
ATOM 686 O O . GLY A 1 91 ? 2.394 11.734 -17.734 1.00 58.56 91 GLY A O 1
ATOM 687 N N . GLY A 1 92 ? 4.398 10.882 -17.209 1.00 71.31 92 GLY A N 1
ATOM 688 C CA . GLY A 1 92 ? 4.171 9.632 -17.938 1.00 71.31 92 GLY A CA 1
ATOM 689 C C . GLY A 1 92 ? 3.169 8.740 -17.194 1.00 71.31 92 GLY A C 1
ATOM 690 O O . GLY A 1 92 ? 3.162 8.719 -15.957 1.00 71.31 92 GLY A O 1
ATOM 691 N N . GLU A 1 93 ? 2.350 7.997 -17.942 1.00 84.56 93 GLU A N 1
ATOM 692 C CA . GLU A 1 93 ? 1.328 7.097 -17.395 1.00 84.56 93 GLU A CA 1
ATOM 693 C C . GLU A 1 93 ? 1.926 6.134 -16.347 1.00 84.56 93 GLU A C 1
ATOM 695 O O . GLU A 1 93 ? 3.035 5.610 -16.550 1.00 84.56 93 GLU A O 1
ATOM 700 N N . PRO A 1 94 ? 1.258 5.918 -15.195 1.00 91.44 94 PRO A N 1
ATOM 701 C CA . PRO A 1 94 ? 1.756 4.996 -14.191 1.00 91.44 94 PRO A CA 1
ATOM 702 C C . PRO A 1 94 ? 1.802 3.570 -14.735 1.00 91.44 94 PRO A C 1
ATOM 704 O O . PRO A 1 94 ? 0.781 3.036 -15.162 1.00 91.44 94 PRO A O 1
ATOM 707 N N . ARG A 1 95 ? 2.982 2.947 -14.671 1.00 93.00 95 ARG A N 1
ATOM 708 C CA . ARG A 1 95 ? 3.192 1.575 -15.135 1.00 93.00 95 ARG A CA 1
ATOM 709 C C . ARG A 1 95 ? 3.366 0.597 -13.977 1.00 93.00 95 ARG A C 1
ATOM 711 O O . ARG A 1 95 ? 4.127 0.926 -13.055 1.00 93.00 95 ARG A O 1
ATOM 718 N N . PRO A 1 96 ? 2.726 -0.580 -14.055 1.00 94.69 96 PRO A N 1
ATOM 719 C CA . PRO A 1 96 ? 2.937 -1.680 -13.124 1.00 94.69 96 PRO A CA 1
ATOM 720 C C . PRO A 1 96 ? 4.382 -2.185 -13.146 1.00 94.69 96 PRO A C 1
ATOM 722 O O . PRO A 1 96 ? 5.026 -2.249 -14.200 1.00 94.69 96 PRO A O 1
ATOM 725 N N . VAL A 1 97 ? 4.883 -2.515 -11.958 1.00 93.44 97 VAL A N 1
ATOM 726 C CA . VAL A 1 97 ? 6.203 -3.102 -11.701 1.00 93.44 97 VAL A CA 1
ATOM 727 C C . VAL A 1 97 ? 6.013 -4.405 -10.935 1.00 93.44 97 VAL A C 1
ATOM 729 O O . VAL A 1 97 ? 5.188 -4.474 -10.024 1.00 93.44 97 VAL A O 1
ATOM 732 N N . ASP A 1 98 ? 6.777 -5.426 -11.314 1.00 91.81 98 ASP A N 1
ATOM 733 C CA . ASP A 1 98 ? 6.713 -6.749 -10.703 1.00 91.81 98 ASP A CA 1
ATOM 734 C C . ASP A 1 98 ? 7.270 -6.715 -9.262 1.00 91.81 98 ASP A C 1
ATOM 736 O O . ASP A 1 98 ? 8.449 -6.390 -9.071 1.00 91.81 98 ASP A O 1
ATOM 740 N N . PRO A 1 99 ? 6.453 -7.030 -8.237 1.00 90.12 99 PRO A N 1
ATOM 741 C CA . PRO A 1 99 ? 6.881 -6.999 -6.843 1.00 90.12 99 PRO A CA 1
ATOM 742 C C . PRO A 1 99 ? 7.850 -8.130 -6.470 1.00 90.12 99 PRO A C 1
ATOM 744 O O . PRO A 1 99 ? 8.527 -8.005 -5.452 1.00 90.12 99 PRO A O 1
ATOM 747 N N . SER A 1 100 ? 7.954 -9.209 -7.255 1.00 89.19 100 SER A N 1
ATOM 748 C CA . SER A 1 100 ? 8.817 -10.362 -6.929 1.00 89.19 100 SER A CA 1
ATOM 749 C C . SER A 1 100 ? 10.307 -10.007 -6.840 1.00 89.19 100 SER A C 1
ATOM 751 O O . SER A 1 100 ? 11.075 -10.698 -6.176 1.00 89.19 100 SER A O 1
ATOM 753 N N . TRP A 1 101 ? 10.709 -8.885 -7.443 1.00 83.56 101 TRP A N 1
ATOM 754 C CA . TRP A 1 101 ? 12.077 -8.367 -7.395 1.00 83.56 101 TRP A CA 1
ATOM 755 C C . TRP A 1 101 ? 12.383 -7.531 -6.154 1.00 83.56 101 TRP A C 1
ATOM 757 O O . TRP A 1 101 ? 13.508 -7.055 -6.009 1.00 83.56 101 TRP A O 1
ATOM 767 N N . ILE A 1 102 ? 11.407 -7.302 -5.273 1.00 87.19 102 ILE A N 1
ATOM 768 C CA . ILE A 1 102 ? 11.615 -6.501 -4.0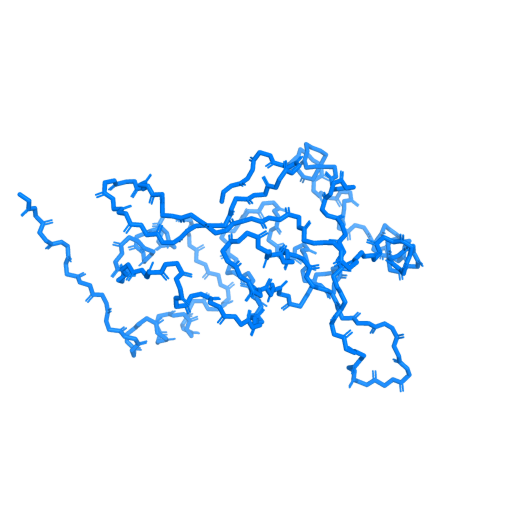70 1.00 87.19 102 ILE A CA 1
ATOM 769 C C . ILE A 1 102 ? 12.352 -7.337 -3.023 1.00 87.19 102 ILE A C 1
ATOM 771 O O . ILE A 1 102 ? 11.789 -8.301 -2.498 1.00 87.19 102 ILE A O 1
ATOM 775 N N . PRO A 1 103 ? 13.574 -6.940 -2.624 1.00 87.50 103 PRO A N 1
ATOM 776 C CA . PRO A 1 103 ? 14.318 -7.640 -1.590 1.00 87.50 103 PRO A CA 1
ATOM 777 C C . PRO A 1 103 ? 13.806 -7.210 -0.206 1.00 87.50 103 PRO A C 1
ATOM 779 O O . PRO A 1 103 ? 14.477 -6.470 0.510 1.00 87.50 103 PRO A O 1
ATOM 782 N N . LEU A 1 104 ? 12.596 -7.640 0.174 1.00 86.75 104 LEU A N 1
ATOM 783 C CA . LEU A 1 104 ? 11.909 -7.173 1.389 1.00 86.75 104 LEU A CA 1
ATOM 784 C C . LEU A 1 104 ? 12.756 -7.283 2.659 1.00 86.75 104 LEU A C 1
ATOM 786 O O . LEU A 1 104 ? 12.790 -6.338 3.442 1.00 86.75 104 LEU A O 1
ATOM 790 N N . GLY A 1 105 ? 13.458 -8.405 2.849 1.00 84.75 105 GLY A N 1
ATOM 791 C CA . GLY A 1 105 ? 14.335 -8.596 4.009 1.00 84.75 105 GLY A CA 1
ATOM 792 C C . GLY A 1 105 ? 15.431 -7.531 4.078 1.00 84.75 105 GLY A C 1
ATOM 793 O O . GLY A 1 105 ? 15.625 -6.906 5.116 1.00 84.75 105 GLY A O 1
ATOM 794 N N . LEU A 1 106 ? 16.067 -7.228 2.941 1.00 84.62 106 LEU A N 1
ATOM 795 C CA . LEU A 1 106 ? 17.067 -6.165 2.854 1.00 84.62 106 LEU A CA 1
ATOM 796 C C . LEU A 1 106 ? 16.449 -4.790 3.136 1.00 84.62 106 LEU A C 1
ATOM 798 O O . LEU A 1 106 ? 17.048 -4.001 3.853 1.00 84.62 106 LEU A O 1
ATOM 802 N N . LEU A 1 107 ? 15.260 -4.492 2.603 1.00 87.31 107 LEU A N 1
ATOM 803 C CA . LEU A 1 107 ? 14.606 -3.201 2.842 1.00 87.31 107 LEU A CA 1
ATOM 804 C C . LEU A 1 107 ? 14.214 -3.005 4.309 1.00 87.31 107 LEU A C 1
ATOM 806 O O . LEU A 1 107 ? 14.326 -1.895 4.822 1.00 87.31 107 LEU A O 1
ATOM 810 N N . ARG A 1 108 ? 13.776 -4.070 4.987 1.00 85.12 108 ARG A N 1
ATOM 811 C CA . ARG A 1 108 ? 13.434 -4.046 6.414 1.00 85.12 108 ARG A CA 1
ATOM 812 C C . ARG A 1 108 ? 14.676 -3.863 7.288 1.00 85.12 108 ARG A C 1
ATOM 814 O O . ARG A 1 108 ? 14.678 -3.053 8.219 1.00 85.12 108 ARG A O 1
ATOM 821 N N . ASP A 1 109 ? 15.732 -4.606 6.973 1.00 86.50 109 ASP A N 1
ATOM 822 C CA . ASP A 1 109 ? 16.909 -4.708 7.834 1.00 86.50 109 ASP A CA 1
ATOM 823 C C . ASP A 1 109 ? 17.944 -3.603 7.523 1.00 86.50 109 ASP A C 1
ATOM 825 O O . ASP A 1 109 ? 18.663 -3.171 8.419 1.00 86.50 109 ASP A O 1
ATOM 829 N N . HIS A 1 110 ? 17.971 -3.092 6.283 1.00 85.25 110 HIS A N 1
ATOM 830 C CA . HIS A 1 110 ? 18.978 -2.164 5.739 1.00 85.25 110 HIS A CA 1
ATOM 831 C C . HIS A 1 110 ? 18.351 -1.032 4.896 1.00 85.25 110 HIS A C 1
ATOM 833 O O . HIS A 1 110 ? 18.861 -0.663 3.831 1.00 85.25 110 HIS A O 1
ATOM 839 N N . SER A 1 111 ? 17.240 -0.453 5.362 1.00 85.50 111 SER A N 1
ATOM 840 C CA . SER A 1 111 ? 16.519 0.631 4.670 1.00 85.50 111 SER A CA 1
ATOM 841 C C . SER A 1 111 ? 17.400 1.821 4.281 1.00 85.50 111 SER A C 1
ATOM 843 O O . SER A 1 111 ? 17.160 2.457 3.255 1.00 85.50 111 SER A O 1
ATOM 845 N N . ASP A 1 112 ? 18.430 2.119 5.072 1.00 86.25 112 ASP A N 1
ATOM 846 C CA . ASP A 1 112 ? 19.303 3.279 4.866 1.00 86.25 112 ASP A CA 1
ATOM 847 C C . ASP A 1 112 ? 20.091 3.173 3.558 1.00 86.25 112 ASP A C 1
ATOM 849 O O . ASP A 1 112 ? 20.247 4.161 2.837 1.00 86.25 112 ASP A O 1
ATOM 853 N N . LEU A 1 113 ? 20.488 1.954 3.176 1.00 86.00 113 LEU A N 1
ATOM 854 C CA . LEU A 1 113 ? 21.143 1.697 1.895 1.00 86.00 113 LEU A CA 1
ATOM 855 C C . LEU A 1 113 ? 20.197 1.994 0.724 1.00 86.00 113 LEU A C 1
ATOM 857 O O . LEU A 1 113 ? 20.591 2.611 -0.266 1.00 86.00 113 LEU A O 1
ATOM 861 N N . ALA A 1 114 ? 18.924 1.615 0.857 1.00 86.12 114 ALA A N 1
ATOM 862 C CA . ALA A 1 114 ? 17.906 1.880 -0.153 1.00 86.12 114 ALA A CA 1
ATOM 863 C C . ALA A 1 114 ? 17.561 3.376 -0.276 1.00 86.12 114 ALA A C 1
ATOM 865 O O . ALA A 1 114 ? 16.973 3.786 -1.277 1.00 86.12 114 ALA A O 1
ATOM 866 N N . ARG A 1 115 ? 17.938 4.221 0.690 1.00 86.12 115 ARG A N 1
ATOM 867 C CA . ARG A 1 115 ? 17.743 5.679 0.606 1.00 86.12 115 ARG A CA 1
ATOM 868 C C . ARG A 1 115 ? 18.847 6.386 -0.173 1.00 86.12 115 ARG A C 1
ATOM 870 O O . ARG A 1 115 ? 18.641 7.523 -0.610 1.00 86.12 115 ARG A O 1
ATOM 877 N N . LEU A 1 116 ? 19.984 5.728 -0.404 1.00 88.00 116 LEU A N 1
ATOM 878 C CA . LEU A 1 116 ? 21.098 6.322 -1.131 1.00 88.00 116 LEU A CA 1
ATOM 879 C C . LEU A 1 116 ? 20.692 6.701 -2.562 1.00 88.00 116 LEU A C 1
ATOM 881 O O . LEU A 1 116 ? 20.096 5.924 -3.313 1.00 88.00 116 LEU A O 1
ATOM 885 N N . TRP A 1 117 ? 21.069 7.914 -2.969 1.00 86.31 117 TRP A N 1
ATOM 886 C CA . TRP A 1 117 ? 20.746 8.449 -4.292 1.00 86.31 117 TRP A CA 1
ATOM 887 C C . TRP A 1 117 ? 21.224 7.574 -5.476 1.00 86.31 117 TRP A C 1
ATOM 889 O O . TRP A 1 117 ? 20.481 7.502 -6.467 1.00 86.31 117 TRP A O 1
ATOM 899 N N . PRO A 1 118 ? 22.385 6.872 -5.430 1.00 89.69 118 PRO A N 1
ATOM 900 C CA . PRO A 1 118 ? 22.817 6.037 -6.546 1.00 89.69 118 PRO A CA 1
ATOM 901 C C . PRO A 1 118 ? 21.868 4.856 -6.754 1.00 89.69 118 PRO A C 1
ATOM 903 O O . PRO A 1 118 ? 21.501 4.570 -7.891 1.00 89.69 118 PRO A O 1
ATOM 906 N N . VAL A 1 119 ? 21.395 4.230 -5.669 1.00 86.88 119 VAL A N 1
ATOM 907 C CA . VAL A 1 119 ? 20.458 3.093 -5.720 1.00 86.88 119 VAL A CA 1
ATOM 908 C C . VAL A 1 119 ? 19.145 3.523 -6.372 1.00 86.88 119 VAL A C 1
ATOM 910 O O . VAL A 1 119 ? 18.669 2.883 -7.311 1.00 86.88 119 VAL A O 1
ATOM 913 N N . ARG A 1 120 ? 18.619 4.684 -5.965 1.00 85.69 120 ARG A N 1
ATOM 914 C CA . ARG A 1 120 ? 17.421 5.300 -6.563 1.00 85.69 120 ARG A CA 1
ATOM 915 C C . ARG A 1 120 ? 17.588 5.560 -8.058 1.00 85.69 120 ARG A C 1
ATOM 917 O O . ARG A 1 120 ? 16.687 5.287 -8.852 1.00 85.69 120 ARG A O 1
ATOM 924 N N . THR A 1 121 ? 18.759 6.050 -8.455 1.00 83.12 121 THR A N 1
ATOM 925 C CA . THR A 1 121 ? 19.078 6.345 -9.858 1.00 83.12 121 THR A CA 1
ATOM 926 C C . THR A 1 121 ? 19.170 5.074 -10.699 1.00 83.12 121 THR A C 1
ATOM 928 O O . THR A 1 121 ? 18.614 5.028 -11.799 1.00 83.12 121 THR A O 1
ATOM 931 N N . VAL A 1 122 ? 19.839 4.037 -10.184 1.00 87.44 122 VAL A N 1
ATOM 932 C CA . VAL A 1 122 ? 19.966 2.729 -10.845 1.00 87.44 122 VAL A CA 1
ATOM 933 C C . VAL A 1 122 ? 18.596 2.081 -11.011 1.00 87.44 122 VAL A C 1
ATOM 935 O O . VAL A 1 122 ? 18.239 1.720 -12.132 1.00 87.44 122 VAL A O 1
ATOM 938 N N . PHE A 1 123 ? 17.784 2.028 -9.951 1.00 85.19 123 PHE A N 1
ATOM 939 C CA . PHE A 1 123 ? 16.415 1.517 -10.043 1.00 85.19 123 PHE A CA 1
ATOM 940 C C . PHE A 1 123 ? 15.618 2.266 -11.109 1.00 85.19 123 PHE A C 1
ATOM 942 O O . PHE A 1 123 ? 15.040 1.648 -11.997 1.00 85.19 123 PHE A O 1
ATOM 949 N N . GLY A 1 124 ? 15.647 3.603 -11.101 1.00 82.31 124 GLY A N 1
ATOM 950 C CA . GLY A 1 124 ? 14.946 4.411 -12.098 1.00 82.31 124 GLY A CA 1
ATOM 951 C C . GLY A 1 124 ? 15.403 4.173 -13.546 1.00 82.31 124 GLY A C 1
ATOM 952 O O . GLY A 1 124 ? 14.647 4.477 -14.472 1.00 82.31 124 GLY A O 1
ATOM 953 N N . ARG A 1 125 ? 16.621 3.659 -13.775 1.00 85.88 125 ARG A N 1
ATOM 954 C CA . ARG A 1 125 ? 17.114 3.243 -15.102 1.00 85.88 125 ARG A CA 1
ATOM 955 C C . ARG A 1 125 ? 16.668 1.830 -15.473 1.00 85.88 125 ARG A C 1
ATOM 957 O O . ARG A 1 125 ? 16.271 1.624 -16.612 1.00 85.88 125 ARG A O 1
ATOM 964 N N . LEU A 1 126 ? 16.703 0.892 -14.528 1.00 86.31 126 LEU A N 1
ATOM 965 C CA . LEU A 1 126 ? 16.305 -0.504 -14.750 1.00 86.31 126 LEU A CA 1
ATOM 966 C C . LEU A 1 126 ? 14.787 -0.698 -14.769 1.00 86.31 126 LEU A C 1
ATOM 968 O O . LEU A 1 126 ? 14.294 -1.676 -15.318 1.00 86.31 126 LEU A O 1
ATOM 972 N N . ARG A 1 127 ? 14.028 0.245 -14.213 1.00 84.50 127 ARG A N 1
ATOM 973 C CA . ARG A 1 127 ? 12.585 0.116 -14.026 1.00 84.50 127 ARG A CA 1
ATOM 974 C C . ARG A 1 127 ? 11.777 -0.267 -15.279 1.00 84.50 127 ARG A C 1
ATOM 976 O O . ARG A 1 127 ? 10.857 -1.062 -15.117 1.00 84.50 127 ARG A O 1
ATOM 983 N N . PRO A 1 128 ? 12.052 0.235 -16.501 1.00 82.00 128 PRO A N 1
ATOM 984 C CA . PRO A 1 128 ? 11.335 -0.222 -17.694 1.00 82.00 128 PRO A CA 1
ATOM 985 C C . PRO A 1 128 ? 11.427 -1.738 -17.915 1.00 82.00 128 PRO A C 1
ATOM 987 O O . PRO A 1 128 ? 10.473 -2.324 -18.410 1.00 82.00 128 PRO A O 1
ATOM 990 N N . LEU A 1 129 ? 12.533 -2.364 -17.500 1.00 84.06 129 LEU A N 1
ATOM 991 C CA . LEU A 1 129 ? 12.750 -3.812 -17.578 1.00 84.06 129 LEU A CA 1
ATOM 992 C C . LEU A 1 129 ? 12.022 -4.581 -16.465 1.00 84.06 129 LEU A C 1
ATOM 994 O O . LEU A 1 129 ? 11.744 -5.761 -16.624 1.00 84.06 129 LEU A O 1
ATOM 998 N N . LEU A 1 130 ? 11.699 -3.912 -15.354 1.00 85.19 130 LEU A N 1
ATOM 999 C CA . LEU A 1 130 ? 10.930 -4.469 -14.233 1.00 85.19 130 LEU A CA 1
ATOM 1000 C C . LEU A 1 130 ? 9.413 -4.294 -14.416 1.00 85.19 130 LEU A C 1
ATOM 1002 O O . LEU A 1 130 ? 8.630 -4.659 -13.537 1.00 85.19 130 LEU A O 1
ATOM 1006 N N . SER A 1 131 ? 8.985 -3.670 -15.518 1.00 86.44 131 SER A N 1
ATOM 1007 C CA . SER A 1 131 ? 7.570 -3.452 -15.792 1.00 86.44 131 SER A CA 1
ATOM 1008 C C . SER A 1 131 ? 6.902 -4.751 -16.229 1.00 86.44 131 SER A C 1
ATOM 1010 O O . SER A 1 131 ? 7.470 -5.526 -16.993 1.00 86.44 131 SER A O 1
ATOM 1012 N N . THR A 1 132 ? 5.678 -4.978 -15.762 1.00 90.19 132 THR A N 1
ATOM 1013 C CA . THR A 1 132 ? 4.910 -6.186 -16.079 1.00 90.19 132 THR A CA 1
ATOM 1014 C C . THR A 1 132 ? 3.446 -5.848 -16.275 1.00 90.19 132 THR A C 1
ATOM 1016 O O . THR A 1 132 ? 2.891 -5.093 -15.492 1.00 90.19 132 THR A O 1
ATOM 1019 N N . ASN A 1 133 ? 2.794 -6.450 -17.266 1.00 90.19 133 ASN A N 1
ATOM 1020 C CA . ASN A 1 133 ? 1.337 -6.360 -17.411 1.00 90.19 133 ASN A CA 1
ATOM 1021 C C . ASN A 1 133 ? 0.607 -7.491 -16.671 1.00 90.19 133 ASN A C 1
ATOM 1023 O O . ASN A 1 133 ? -0.615 -7.580 -16.741 1.00 90.19 133 ASN A O 1
ATOM 1027 N N . ARG A 1 134 ? 1.334 -8.383 -15.986 1.00 94.75 134 ARG A N 1
ATOM 1028 C CA . ARG A 1 134 ? 0.721 -9.462 -15.208 1.00 94.75 134 ARG A CA 1
ATOM 1029 C C . ARG A 1 134 ? 0.289 -8.931 -13.838 1.00 94.75 134 ARG A C 1
ATOM 1031 O O . ARG A 1 134 ? 1.084 -8.242 -13.192 1.00 94.75 134 ARG A O 1
ATOM 1038 N N . PRO A 1 135 ? -0.938 -9.231 -13.385 1.00 96.25 135 PRO A N 1
ATOM 1039 C CA . PRO A 1 135 ? -1.305 -9.051 -11.988 1.00 96.25 135 PRO A CA 1
ATOM 1040 C C . PRO A 1 135 ? -0.367 -9.840 -11.068 1.00 96.25 135 PRO A C 1
ATOM 1042 O O . PRO A 1 135 ? 0.167 -10.873 -11.471 1.00 96.25 135 PRO A O 1
ATOM 1045 N N . ALA A 1 136 ? -0.148 -9.332 -9.858 1.00 97.12 136 ALA A N 1
ATOM 1046 C CA . ALA A 1 136 ? 0.777 -9.926 -8.883 1.00 97.12 136 ALA A CA 1
ATOM 1047 C C . ALA A 1 136 ? 0.238 -9.885 -7.442 1.00 97.12 136 ALA A C 1
ATOM 1049 O O . ALA A 1 136 ? 0.994 -9.995 -6.470 1.00 97.12 136 ALA A O 1
ATOM 1050 N N . ALA A 1 137 ? -1.061 -9.631 -7.310 1.00 98.19 137 ALA A N 1
ATOM 1051 C CA . ALA A 1 137 ? -1.788 -9.609 -6.058 1.00 98.19 137 ALA A CA 1
ATOM 1052 C C . ALA A 1 137 ? -3.278 -9.883 -6.313 1.00 98.19 137 ALA A C 1
ATOM 1054 O O . ALA A 1 137 ? -3.765 -9.792 -7.448 1.00 98.19 137 ALA A O 1
ATOM 1055 N N . ARG A 1 138 ? -4.004 -10.181 -5.234 1.00 98.25 138 ARG A N 1
ATOM 1056 C CA . ARG A 1 138 ? -5.436 -10.503 -5.232 1.00 98.25 138 ARG A CA 1
ATOM 1057 C C . ARG A 1 138 ? -6.148 -9.799 -4.080 1.00 98.25 138 ARG A C 1
ATOM 1059 O O . ARG A 1 138 ? -5.545 -9.544 -3.042 1.00 98.25 138 ARG A O 1
ATOM 1066 N N . LEU A 1 139 ? -7.432 -9.499 -4.250 1.00 98.31 139 LEU A N 1
ATOM 1067 C CA . LEU A 1 139 ? -8.290 -8.966 -3.192 1.00 98.31 139 LEU A CA 1
ATOM 1068 C C . LEU A 1 139 ? -9.039 -10.101 -2.496 1.00 98.31 139 LEU A C 1
ATOM 1070 O O . LEU A 1 139 ? -9.630 -10.967 -3.145 1.00 98.31 139 LEU A O 1
ATOM 1074 N N . ARG A 1 140 ? -9.044 -10.086 -1.166 1.00 98.12 140 ARG A N 1
ATOM 1075 C CA . ARG A 1 140 ? -9.800 -11.021 -0.327 1.00 98.12 140 ARG A CA 1
ATOM 1076 C C . ARG A 1 140 ? -10.478 -10.267 0.804 1.00 98.12 140 ARG A C 1
ATOM 1078 O O . ARG A 1 140 ? -10.007 -9.211 1.212 1.00 98.12 140 ARG A O 1
ATOM 1085 N N . THR A 1 141 ? -11.552 -10.834 1.335 1.00 98.19 141 THR A N 1
ATOM 1086 C CA . THR A 1 141 ? -12.027 -10.461 2.668 1.00 98.19 141 THR A CA 1
ATOM 1087 C C . THR A 1 141 ? -11.174 -11.207 3.686 1.00 98.19 141 THR A C 1
ATOM 1089 O O . THR A 1 141 ? -11.103 -12.435 3.641 1.00 98.19 141 THR A O 1
ATOM 1092 N N . VAL A 1 142 ? -10.502 -10.468 4.563 1.00 97.50 142 VAL A N 1
ATOM 1093 C CA . VAL A 1 142 ? -9.639 -11.011 5.619 1.00 97.50 142 VAL A CA 1
ATOM 1094 C C . VAL A 1 142 ? -10.109 -10.463 6.960 1.00 97.50 142 VAL A C 1
ATOM 1096 O O . VAL A 1 142 ? -10.516 -9.305 7.052 1.00 97.50 142 VAL A O 1
ATOM 1099 N N . GLU A 1 143 ? -10.055 -11.299 7.996 1.00 96.94 143 GLU A N 1
ATOM 1100 C CA . GLU A 1 143 ? -10.294 -10.868 9.369 1.00 96.94 143 GLU A CA 1
ATOM 1101 C C . GLU A 1 143 ? -9.001 -10.315 9.980 1.00 96.94 143 GLU A C 1
ATOM 1103 O O . GLU A 1 143 ? -7.979 -11.001 10.046 1.00 96.94 143 GLU A O 1
ATOM 1108 N N . HIS A 1 144 ? -9.048 -9.071 10.450 1.00 94.06 144 HIS A N 1
ATOM 1109 C CA . HIS A 1 144 ? -7.976 -8.437 11.205 1.00 94.06 144 HIS A CA 1
ATOM 1110 C C . HIS A 1 144 ? -8.562 -7.805 12.466 1.00 94.06 144 HIS A C 1
ATOM 1112 O O . HIS A 1 144 ? -9.510 -7.032 12.382 1.00 94.06 144 HIS A O 1
ATOM 1118 N N . ARG A 1 145 ? -8.023 -8.153 13.644 1.00 92.62 145 ARG A N 1
ATOM 1119 C CA . ARG A 1 145 ? -8.503 -7.651 14.951 1.00 92.62 145 ARG A CA 1
ATOM 1120 C C . ARG A 1 145 ? -10.018 -7.845 15.168 1.00 92.62 145 ARG A C 1
ATOM 1122 O O . ARG A 1 145 ? -10.677 -7.003 15.765 1.00 92.62 145 ARG A O 1
ATOM 1129 N N . GLY A 1 146 ? -10.572 -8.962 14.684 1.00 93.06 146 GLY A N 1
ATOM 1130 C CA . GLY A 1 146 ? -12.002 -9.279 14.795 1.00 93.06 146 GLY A CA 1
ATOM 1131 C C . GLY A 1 146 ? -12.903 -8.540 13.797 1.00 93.06 146 GLY A C 1
ATOM 1132 O O . GLY A 1 146 ? -14.125 -8.606 13.916 1.00 93.06 146 GLY A O 1
ATOM 1133 N N . VAL A 1 147 ? -12.321 -7.842 12.817 1.00 94.38 147 VAL A N 1
ATOM 1134 C CA . VAL A 1 147 ? -13.038 -7.083 11.789 1.00 94.38 147 VAL A CA 1
ATOM 1135 C C . VAL A 1 147 ? -12.738 -7.674 10.410 1.00 94.38 147 VAL A C 1
ATOM 1137 O O . VAL A 1 147 ? -11.580 -7.805 10.022 1.00 94.38 147 VAL A O 1
ATOM 1140 N N . SER A 1 148 ? -13.780 -8.033 9.656 1.00 97.00 148 SER A N 1
ATOM 1141 C CA . SER A 1 148 ? -13.656 -8.539 8.281 1.00 97.00 148 SER A CA 1
ATOM 1142 C C . SER A 1 148 ? -13.743 -7.396 7.273 1.00 97.00 148 SER A C 1
ATOM 1144 O O . SER A 1 148 ? -14.775 -6.738 7.172 1.00 97.00 148 SER A O 1
ATOM 1146 N N . THR A 1 149 ? -12.679 -7.171 6.504 1.00 97.62 149 THR A N 1
ATOM 1147 C CA . THR A 1 149 ? -12.609 -6.090 5.506 1.00 97.62 149 THR A CA 1
ATOM 1148 C C . THR A 1 149 ? -11.805 -6.522 4.278 1.00 97.62 149 THR A C 1
ATOM 1150 O O . THR A 1 149 ? -11.154 -7.572 4.284 1.00 97.62 149 THR A O 1
ATOM 1153 N N . ALA A 1 150 ? -11.875 -5.747 3.196 1.00 98.06 150 ALA A N 1
ATOM 1154 C CA . ALA A 1 150 ? -11.051 -5.957 2.015 1.00 98.06 150 ALA A CA 1
ATOM 1155 C C . ALA A 1 150 ? -9.556 -5.806 2.341 1.00 98.06 150 ALA A C 1
ATOM 1157 O O . ALA A 1 150 ? -9.131 -4.813 2.928 1.00 98.06 150 ALA A O 1
ATOM 1158 N N . ALA A 1 151 ? -8.754 -6.768 1.896 1.00 98.25 151 ALA A N 1
ATOM 1159 C CA . ALA A 1 151 ? -7.301 -6.752 1.995 1.00 98.25 151 ALA A CA 1
ATOM 1160 C C . ALA A 1 151 ? -6.665 -7.234 0.685 1.00 98.25 151 ALA A C 1
ATOM 1162 O O . ALA A 1 151 ? -7.244 -8.044 -0.049 1.00 98.25 151 ALA A O 1
ATOM 1163 N N . MET A 1 152 ? -5.468 -6.729 0.384 1.00 98.38 152 MET A N 1
ATOM 1164 C CA . MET A 1 152 ? -4.736 -7.040 -0.842 1.00 98.38 152 MET A CA 1
ATOM 1165 C C . MET A 1 152 ? -3.568 -7.973 -0.536 1.00 98.38 152 MET A C 1
ATOM 1167 O O . MET A 1 152 ? -2.544 -7.552 -0.017 1.00 98.38 152 MET A O 1
ATOM 1171 N N . ILE A 1 153 ? -3.664 -9.222 -0.968 1.00 98.25 153 ILE A N 1
ATOM 1172 C CA . ILE A 1 153 ? -2.637 -10.232 -0.721 1.00 98.25 153 ILE A CA 1
ATOM 1173 C C . ILE A 1 153 ? -1.681 -10.284 -1.912 1.00 98.25 153 ILE A C 1
ATOM 1175 O O . ILE A 1 153 ? -2.124 -10.452 -3.051 1.00 98.25 153 ILE A O 1
ATOM 1179 N N . TYR A 1 154 ? -0.377 -10.147 -1.667 1.00 97.62 154 TYR A N 1
ATOM 1180 C CA . TYR A 1 154 ? 0.641 -10.324 -2.707 1.00 97.62 154 TYR A CA 1
ATOM 1181 C C . TYR A 1 154 ? 0.814 -11.802 -3.064 1.00 97.62 154 TYR A C 1
ATOM 1183 O O . TYR A 1 154 ? 0.840 -12.663 -2.189 1.00 97.62 154 TYR A O 1
ATOM 1191 N N . ASP A 1 155 ? 1.016 -12.098 -4.348 1.00 96.69 155 ASP A N 1
ATOM 1192 C CA . ASP A 1 155 ? 1.202 -13.483 -4.800 1.00 96.69 155 ASP A CA 1
ATOM 1193 C C . ASP A 1 155 ? 2.592 -14.039 -4.471 1.00 96.69 155 ASP A C 1
ATOM 1195 O O . ASP A 1 155 ? 2.741 -15.226 -4.194 1.00 96.69 155 ASP A O 1
ATOM 1199 N N . ALA A 1 156 ? 3.614 -13.180 -4.521 1.00 94.38 156 ALA A N 1
ATOM 1200 C CA . ALA A 1 156 ? 5.019 -13.573 -4.396 1.00 94.38 156 ALA A CA 1
ATOM 1201 C C . ALA A 1 156 ? 5.696 -13.065 -3.113 1.00 94.38 156 ALA A C 1
ATOM 1203 O O . ALA A 1 156 ? 6.864 -13.365 -2.880 1.00 94.38 156 ALA A O 1
ATOM 1204 N N . LEU A 1 157 ? 4.993 -12.274 -2.296 1.00 94.44 157 LEU A N 1
ATOM 1205 C CA . LEU A 1 157 ? 5.536 -11.665 -1.083 1.00 94.44 157 LEU A CA 1
ATOM 1206 C C . LEU A 1 157 ? 4.644 -12.008 0.117 1.00 94.44 157 LEU A C 1
ATOM 1208 O O . LEU A 1 157 ? 3.424 -11.988 -0.031 1.00 94.44 157 LEU A O 1
ATOM 1212 N N . PRO A 1 158 ? 5.211 -12.263 1.311 1.00 94.38 158 PRO A N 1
ATOM 1213 C CA . PRO A 1 158 ? 4.439 -12.526 2.525 1.00 94.38 158 PRO A CA 1
ATOM 1214 C C . PRO A 1 158 ? 3.864 -11.218 3.102 1.00 94.38 158 PRO A C 1
ATOM 1216 O O . PRO A 1 158 ? 4.246 -10.785 4.187 1.00 94.38 158 PRO A O 1
ATOM 1219 N N . ILE A 1 159 ? 2.997 -10.550 2.334 1.00 94.75 159 ILE A N 1
ATOM 1220 C CA . ILE A 1 159 ? 2.368 -9.264 2.659 1.00 94.75 159 ILE A CA 1
ATOM 1221 C C . ILE A 1 159 ? 0.867 -9.346 2.352 1.00 94.75 159 ILE A C 1
ATOM 1223 O O . ILE A 1 159 ? 0.474 -9.790 1.268 1.00 94.75 159 ILE A O 1
ATOM 1227 N N . ILE A 1 160 ? 0.067 -8.866 3.306 1.00 94.75 160 ILE A N 1
ATOM 1228 C CA . ILE A 1 160 ? -1.379 -8.615 3.220 1.00 94.75 160 ILE A CA 1
ATOM 1229 C C . ILE A 1 160 ? -1.608 -7.108 3.372 1.00 94.75 160 ILE A C 1
ATOM 1231 O O . ILE A 1 160 ? -0.819 -6.492 4.126 1.00 94.75 160 ILE A O 1
#